Protein AF-A0D5G1-F1 (afdb_monomer_lite)

Sequence (135 aa):
MSNQTRTWVDDVELNISQLSDSIRTNVKQPICDLVNQIPFNEWKNTYYLPLTNQYEKWPERFTQFKYNNILGRGNENQRLIFLGLSTLAIVSISKRFSSGLFPILRNSVVTYFALGLIVAPEIYNPLLVKGNKTN

pLDDT: mean 74.26, std 9.85, range [36.25, 85.81]

Radius of gyration: 28.7 Å; chains: 1; bounding box: 70×36×63 Å

Organism: Paramecium tetraurelia (NCBI:txid5888)

Secondary structure (DSSP, 8-state):
--HHHHHHHHHHHHHHHHHHHHHIIIIIHHHHHHHHHS-HHHHIIIIIHHHHHHHHTHHHHHHHHHIIIIITTS-HHHHHHHHHHHHHHHHHHHHHH---HHHHHHHHHHHHHHHHHHH-HHHH-HHHHHTTS--

Structure (mmCIF, N/CA/C/O backbone):
data_AF-A0D5G1-F1
#
_entry.id   AF-A0D5G1-F1
#
loop_
_atom_site.group_PDB
_atom_site.id
_atom_site.type_symbol
_atom_site.label_atom_id
_atom_site.label_alt_id
_atom_site.label_comp_id
_atom_site.label_asym_id
_atom_site.label_entity_id
_atom_site.label_seq_id
_atom_site.pdbx_PDB_ins_code
_atom_site.Cartn_x
_atom_site.Cartn_y
_atom_site.Cartn_z
_atom_site.occupancy
_atom_site.B_iso_or_equiv
_atom_site.auth_seq_id
_atom_site.auth_comp_id
_atom_site.auth_asym_id
_atom_site.auth_atom_id
_atom_site.pdbx_PDB_model_num
ATOM 1 N N . MET A 1 1 ? -43.530 19.678 39.191 1.00 50.06 1 MET A N 1
ATOM 2 C CA . MET A 1 1 ? -42.756 20.385 38.143 1.00 50.06 1 MET A CA 1
ATOM 3 C C . MET A 1 1 ? -42.559 19.470 36.923 1.00 50.06 1 MET A C 1
ATOM 5 O O . MET A 1 1 ? -41.428 19.161 36.591 1.00 50.06 1 MET A O 1
ATOM 9 N N . SER A 1 2 ? -43.633 18.980 36.280 1.00 57.38 2 SER A N 1
ATOM 10 C CA . SER A 1 2 ? -43.531 17.895 35.270 1.00 57.38 2 SER A CA 1
ATOM 11 C C . SER A 1 2 ? -44.240 18.143 33.932 1.00 57.38 2 SER A C 1
ATOM 13 O O . SER A 1 2 ? -44.010 17.382 32.999 1.00 57.38 2 SER A O 1
ATOM 15 N N . ASN A 1 3 ? -45.089 19.171 33.807 1.00 58.75 3 ASN A N 1
ATOM 16 C CA . ASN A 1 3 ? -45.857 19.400 32.571 1.00 58.75 3 ASN A CA 1
ATOM 17 C C . ASN A 1 3 ? -45.152 20.339 31.582 1.00 58.75 3 ASN A C 1
ATOM 19 O O . ASN A 1 3 ? -45.202 20.082 30.389 1.00 58.75 3 ASN A O 1
ATOM 23 N N . GLN A 1 4 ? -44.437 21.366 32.059 1.00 57.38 4 GLN A N 1
ATOM 24 C CA . GLN A 1 4 ? -43.723 22.316 31.186 1.00 57.38 4 GLN A CA 1
ATOM 25 C C . GLN A 1 4 ? -42.499 21.704 30.491 1.00 57.38 4 GLN A C 1
ATOM 27 O O . GLN A 1 4 ? -42.161 22.075 29.372 1.00 57.38 4 GLN A O 1
ATOM 32 N N . THR A 1 5 ? -41.827 20.755 31.144 1.00 58.09 5 THR A N 1
ATOM 33 C CA . THR A 1 5 ? -40.654 20.081 30.573 1.00 58.09 5 THR A CA 1
ATOM 34 C C . THR A 1 5 ? -41.055 19.081 29.489 1.00 58.09 5 THR A C 1
ATOM 36 O O . THR A 1 5 ? -40.323 18.919 28.523 1.00 58.09 5 THR A O 1
ATOM 39 N N . ARG A 1 6 ? -42.234 18.453 29.614 1.00 59.91 6 ARG A N 1
ATOM 40 C CA . ARG A 1 6 ? -42.787 17.547 28.596 1.00 59.91 6 ARG A CA 1
ATOM 41 C C . ARG A 1 6 ? -43.166 18.290 27.316 1.00 59.91 6 ARG A C 1
ATOM 43 O O . ARG A 1 6 ? -42.703 17.910 26.254 1.00 59.91 6 ARG A O 1
ATOM 50 N N . THR A 1 7 ? -43.878 19.410 27.439 1.00 70.12 7 THR A N 1
ATOM 51 C CA . THR A 1 7 ? -44.271 20.233 26.282 1.00 70.12 7 THR A CA 1
ATOM 52 C C . THR A 1 7 ? -43.076 20.777 25.500 1.00 70.12 7 THR A C 1
ATOM 54 O O . THR A 1 7 ? -43.132 20.860 24.282 1.00 70.12 7 THR A O 1
ATOM 57 N N . TRP A 1 8 ? -41.971 21.107 26.177 1.00 74.44 8 TRP A N 1
ATOM 58 C CA . TRP A 1 8 ? -40.763 21.578 25.495 1.00 74.44 8 TRP A CA 1
ATOM 59 C C . TRP A 1 8 ? -40.047 20.465 24.716 1.00 74.44 8 TRP A C 1
ATOM 61 O O . TRP A 1 8 ? -39.549 20.714 23.624 1.00 74.44 8 TRP A O 1
ATOM 71 N N . VAL A 1 9 ? -40.002 19.241 25.255 1.00 77.44 9 VAL A N 1
ATOM 72 C CA . VAL A 1 9 ? -39.414 18.093 24.545 1.00 77.44 9 VAL A CA 1
ATOM 73 C C . VAL A 1 9 ? -40.243 17.751 23.307 1.00 77.44 9 VAL A C 1
ATOM 75 O O . VAL A 1 9 ? -39.667 17.592 22.234 1.00 77.44 9 VAL A O 1
ATOM 78 N N . ASP A 1 10 ? -41.572 17.741 23.431 1.00 78.06 10 ASP A N 1
ATOM 79 C CA . ASP A 1 10 ? -42.480 17.468 22.312 1.00 78.06 10 ASP A CA 1
ATOM 80 C C . ASP A 1 10 ? -42.334 18.527 21.193 1.00 78.06 10 ASP A C 1
ATOM 82 O O . ASP A 1 10 ? -42.253 18.182 20.013 1.00 78.06 10 ASP A O 1
ATOM 86 N N . ASP A 1 11 ? -42.199 19.813 21.547 1.00 78.44 11 ASP A N 1
ATOM 87 C CA . ASP A 1 11 ? -41.959 20.899 20.581 1.00 78.44 11 ASP A CA 1
ATOM 88 C C . ASP A 1 11 ? -40.584 20.793 19.898 1.00 78.44 11 ASP A C 1
ATOM 90 O O . ASP A 1 11 ? -40.437 21.109 18.713 1.00 78.44 11 ASP A O 1
ATOM 94 N N . VAL A 1 12 ? -39.548 20.351 20.616 1.00 80.25 12 VAL A N 1
ATOM 95 C CA . VAL A 1 12 ? -38.212 20.142 20.037 1.00 80.25 12 VAL A CA 1
ATOM 96 C C . VAL A 1 12 ? -38.214 18.947 19.081 1.00 80.25 12 VAL A C 1
ATOM 98 O O . VAL A 1 12 ? -37.652 19.049 17.990 1.00 80.25 12 VAL A O 1
ATOM 101 N N . GLU A 1 13 ? -38.877 17.844 19.429 1.00 79.06 13 GLU A N 1
ATOM 102 C CA . GLU A 1 13 ? -39.024 16.682 18.542 1.00 79.06 13 GLU A CA 1
ATOM 103 C C . GLU A 1 13 ? -39.816 17.027 17.272 1.00 79.06 13 GLU A C 1
ATOM 105 O O . GLU A 1 13 ? -39.442 16.623 16.162 1.00 79.06 13 GLU A O 1
ATOM 110 N N . LEU A 1 14 ? -40.862 17.847 17.400 1.00 81.19 14 LEU A N 1
ATOM 111 C CA . LEU A 1 14 ? -41.642 18.325 16.261 1.00 81.19 14 LEU A CA 1
ATOM 112 C C . LEU A 1 14 ? -40.811 19.238 15.341 1.00 81.19 14 LEU A C 1
ATOM 114 O O . LEU A 1 14 ? -40.828 19.079 14.122 1.00 81.19 14 LEU A O 1
ATOM 118 N N . ASN A 1 15 ? -40.010 20.143 15.905 1.00 82.25 15 ASN A N 1
ATOM 119 C CA . ASN A 1 15 ? -39.134 21.014 15.116 1.00 82.25 15 ASN A CA 1
ATOM 120 C C . ASN A 1 15 ? -38.002 20.238 14.422 1.00 82.25 15 ASN A C 1
ATOM 122 O O . ASN A 1 15 ? -37.671 20.522 13.270 1.00 82.25 15 ASN A O 1
ATOM 126 N N . ILE A 1 16 ? -37.414 19.237 15.086 1.00 79.94 16 ILE A N 1
ATOM 127 C CA . ILE A 1 16 ? -36.355 18.400 14.499 1.00 79.94 16 ILE A CA 1
ATOM 128 C C . ILE A 1 16 ? -36.911 17.524 13.374 1.00 79.94 16 ILE A C 1
ATOM 130 O O . ILE A 1 16 ? -36.267 17.393 12.331 1.00 79.94 16 ILE A O 1
ATOM 134 N N . SER A 1 17 ? -38.101 16.945 13.550 1.00 80.62 17 SER A N 1
ATOM 135 C CA . SER A 1 17 ? -38.747 16.150 12.499 1.00 80.62 17 SER A CA 1
ATOM 136 C C . SER A 1 17 ? -39.087 17.004 11.275 1.00 80.62 17 SER A C 1
ATOM 138 O O . SER A 1 17 ? -38.721 16.630 10.162 1.00 80.62 17 SER A O 1
ATOM 140 N N . GLN A 1 18 ? -39.637 18.205 11.469 1.00 85.62 18 GLN A N 1
ATOM 141 C CA . GLN A 1 18 ? -39.891 19.153 10.379 1.00 85.62 18 GLN A CA 1
ATOM 142 C C . GLN A 1 18 ? -38.608 19.607 9.670 1.00 85.62 18 GLN A C 1
ATOM 144 O O . GLN A 1 18 ? -38.582 19.715 8.442 1.00 85.62 18 GLN A O 1
ATOM 149 N N . LEU A 1 19 ? -37.521 19.844 10.413 1.00 82.81 19 LEU A N 1
ATOM 150 C CA . LEU A 1 19 ? -36.224 20.189 9.828 1.00 82.81 19 LEU A CA 1
ATOM 151 C C . LEU A 1 19 ? -35.657 19.023 9.003 1.00 82.81 19 LEU A C 1
ATOM 153 O O . LEU A 1 19 ? -35.168 19.231 7.894 1.00 82.81 19 LEU A O 1
ATOM 157 N N . SER A 1 20 ? -35.749 17.798 9.523 1.00 82.38 20 SER A N 1
ATOM 158 C CA . SER A 1 20 ? -35.329 16.573 8.834 1.00 82.38 20 SER A CA 1
ATOM 159 C C . SER A 1 20 ? -36.107 16.366 7.532 1.00 82.38 20 SER A C 1
ATOM 161 O O . SER A 1 20 ? -35.506 16.120 6.481 1.00 82.38 20 SER A O 1
ATOM 163 N N . ASP A 1 21 ? -37.428 16.541 7.575 1.00 82.94 21 ASP A N 1
ATOM 164 C CA . ASP A 1 21 ? -38.284 16.429 6.398 1.00 82.94 21 ASP A CA 1
ATOM 165 C C . ASP A 1 21 ? -37.975 17.527 5.379 1.00 82.94 21 ASP A C 1
ATOM 167 O O . ASP A 1 21 ? -37.817 17.226 4.197 1.00 82.94 21 ASP A O 1
ATOM 171 N N . SER A 1 22 ? -37.754 18.764 5.832 1.00 83.44 22 SER A N 1
ATOM 172 C CA . SER A 1 22 ? -37.340 19.880 4.976 1.00 83.44 22 SER A CA 1
ATOM 173 C C . SER A 1 22 ? -35.987 19.632 4.302 1.00 83.44 22 SER A C 1
ATOM 175 O O . SER A 1 22 ? -35.839 19.872 3.104 1.00 83.44 22 SER A O 1
ATOM 177 N N . ILE A 1 23 ? -34.994 19.094 5.017 1.00 76.75 23 ILE A N 1
ATOM 178 C CA . ILE A 1 23 ? -33.692 18.725 4.433 1.00 76.75 23 ILE A CA 1
ATOM 179 C C . ILE A 1 23 ? -33.870 17.606 3.403 1.00 76.75 23 ILE A C 1
ATOM 181 O O . ILE A 1 23 ? -33.265 17.630 2.324 1.00 76.75 23 ILE A O 1
ATOM 185 N N . ARG A 1 24 ? -34.717 16.619 3.703 1.00 76.25 24 ARG A N 1
ATOM 186 C CA . ARG A 1 24 ? -34.997 15.518 2.784 1.00 76.25 24 ARG A CA 1
ATOM 187 C C . ARG A 1 24 ? -35.639 16.020 1.491 1.00 76.25 24 ARG A C 1
ATOM 189 O O . ARG A 1 24 ? -35.172 15.635 0.420 1.00 76.25 24 ARG A O 1
ATOM 196 N N . THR A 1 25 ? -36.662 16.867 1.573 1.00 78.62 25 THR A N 1
ATOM 197 C CA . THR A 1 25 ? -37.401 17.353 0.399 1.00 78.62 25 THR A CA 1
ATOM 198 C C . THR A 1 25 ? -36.658 18.435 -0.371 1.00 78.62 25 THR A C 1
ATOM 200 O O . THR A 1 25 ? -36.683 18.413 -1.595 1.00 78.62 25 THR A O 1
ATOM 203 N N . ASN A 1 26 ? -35.981 19.360 0.313 1.00 80.88 26 ASN A N 1
ATOM 204 C CA . ASN A 1 26 ? -35.395 20.540 -0.330 1.00 80.88 26 ASN A CA 1
ATOM 205 C C . ASN A 1 26 ? -33.923 20.365 -0.717 1.00 80.88 26 ASN A C 1
ATOM 207 O O . ASN A 1 26 ? -33.422 21.130 -1.537 1.00 80.88 26 ASN A O 1
ATOM 211 N N . VAL A 1 27 ? -33.216 19.383 -0.145 1.00 76.12 27 VAL A N 1
ATOM 212 C CA . VAL A 1 27 ? -31.782 19.175 -0.412 1.00 76.12 27 VAL A CA 1
ATOM 213 C C . VAL A 1 27 ? -31.519 17.788 -0.976 1.00 76.12 27 VAL A C 1
ATOM 215 O O . VA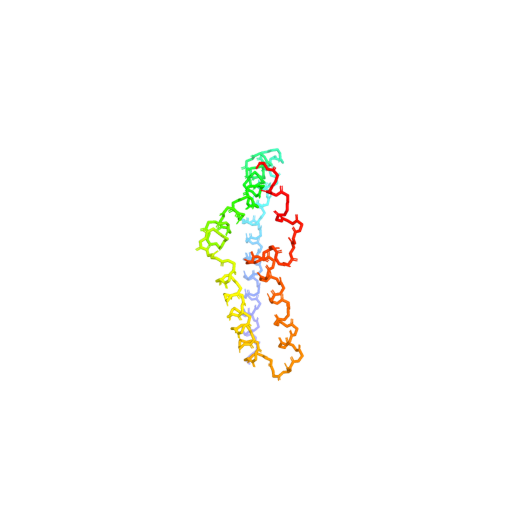L A 1 27 ? -30.952 17.658 -2.057 1.00 76.12 27 VAL A O 1
ATOM 218 N N . LYS A 1 28 ? -31.946 16.731 -0.280 1.00 73.44 28 LYS A N 1
ATOM 219 C CA . LYS A 1 28 ? -31.597 15.361 -0.679 1.00 73.44 28 LYS A CA 1
ATOM 220 C C . LYS A 1 28 ? -32.296 14.936 -1.971 1.00 73.44 28 LYS A C 1
ATOM 222 O O . LYS A 1 28 ? -31.631 14.434 -2.873 1.00 73.44 28 LYS A O 1
ATOM 227 N N . GLN A 1 29 ? -33.610 15.134 -2.058 1.00 75.31 29 GLN A N 1
ATOM 228 C CA . GLN A 1 29 ? -34.396 14.700 -3.213 1.00 75.31 29 GLN A CA 1
ATOM 229 C C . GLN A 1 29 ? -33.966 15.395 -4.520 1.00 75.31 29 GLN A C 1
ATOM 231 O O . GLN A 1 29 ? -33.675 14.678 -5.474 1.00 75.31 29 GLN A O 1
ATOM 236 N N . PRO A 1 30 ? -33.770 16.730 -4.561 1.00 76.00 30 PRO A N 1
ATOM 237 C CA . PRO A 1 30 ? -33.326 17.415 -5.774 1.00 76.00 30 PRO A CA 1
ATOM 238 C C . PRO A 1 30 ? -31.933 16.978 -6.231 1.00 76.00 30 PRO A C 1
ATOM 240 O O . PRO A 1 30 ? -31.692 16.854 -7.426 1.00 76.00 30 PRO A O 1
ATOM 243 N N . ILE A 1 31 ? -31.016 16.699 -5.295 1.00 70.75 31 ILE A N 1
ATOM 244 C CA . ILE A 1 31 ? -29.685 16.168 -5.625 1.00 70.75 31 ILE A CA 1
ATOM 245 C C . ILE A 1 31 ? -29.804 14.763 -6.225 1.00 70.75 31 ILE A C 1
ATOM 247 O O . ILE A 1 31 ? -29.158 14.472 -7.228 1.00 70.75 31 ILE A O 1
ATOM 251 N N . CYS A 1 32 ? -30.628 13.890 -5.641 1.00 72.06 32 CYS A N 1
ATOM 252 C CA . CYS A 1 32 ? -30.862 12.555 -6.188 1.00 72.06 32 CYS A CA 1
ATOM 253 C C . CYS A 1 32 ? -31.507 12.612 -7.578 1.00 72.06 32 CYS A C 1
ATOM 255 O O . CYS A 1 32 ? -31.085 11.877 -8.467 1.00 72.06 32 CYS A O 1
ATOM 257 N N . ASP A 1 33 ? -32.475 13.502 -7.784 1.00 76.38 33 ASP A N 1
ATOM 258 C CA . ASP A 1 33 ? -33.141 13.678 -9.073 1.00 76.38 33 ASP A CA 1
ATOM 259 C C . ASP A 1 33 ? -32.168 14.226 -10.128 1.00 76.38 33 ASP A C 1
ATOM 261 O O . ASP A 1 33 ? -32.131 13.711 -11.243 1.00 76.38 33 ASP A O 1
ATOM 265 N N . LEU A 1 34 ? -31.304 15.183 -9.765 1.00 70.06 34 LEU A N 1
ATOM 266 C CA . LEU A 1 34 ? -30.226 15.686 -10.626 1.00 70.06 34 LEU A CA 1
ATOM 267 C C . LEU A 1 34 ? -29.230 14.586 -11.011 1.00 70.06 34 LEU A C 1
ATOM 269 O O . LEU A 1 34 ? -28.858 14.476 -12.174 1.00 70.06 34 LEU A O 1
ATOM 273 N N . VAL A 1 35 ? -28.812 13.749 -10.059 1.00 66.50 35 VAL A N 1
ATOM 274 C CA . VAL A 1 35 ? -27.886 12.635 -10.323 1.00 66.50 35 VAL A CA 1
ATOM 275 C C . VAL A 1 35 ? -28.529 11.581 -11.228 1.00 66.50 35 VAL A C 1
ATOM 277 O O . VAL A 1 35 ? -27.869 11.070 -12.130 1.00 66.50 35 VAL A O 1
ATOM 280 N N . ASN A 1 36 ? -29.818 11.292 -11.035 1.00 66.75 36 ASN A N 1
ATOM 281 C CA . ASN A 1 36 ? -30.568 10.339 -11.857 1.00 66.75 36 ASN A CA 1
ATOM 282 C C . ASN A 1 36 ? -30.885 10.870 -13.266 1.00 66.75 36 ASN A C 1
ATOM 284 O O . ASN A 1 36 ? -31.189 10.078 -14.158 1.00 66.75 36 ASN A O 1
ATOM 288 N N . GLN A 1 37 ? -30.815 12.187 -13.477 1.00 71.19 37 GLN A N 1
ATOM 289 C CA . GLN A 1 37 ? -30.979 12.819 -14.787 1.00 71.19 37 GLN A CA 1
ATOM 290 C C . GLN A 1 37 ? -29.701 12.805 -15.632 1.00 71.19 37 GLN A C 1
ATOM 292 O O . GLN A 1 37 ? -29.792 13.021 -16.839 1.00 71.19 37 GLN A O 1
ATOM 297 N N . ILE A 1 38 ? -28.526 12.532 -15.048 1.00 68.12 38 ILE A N 1
ATOM 298 C CA . ILE A 1 38 ? -27.281 12.422 -15.817 1.00 68.12 38 ILE A CA 1
ATOM 299 C C . ILE A 1 38 ? -27.347 11.128 -16.642 1.00 68.12 38 ILE A C 1
ATOM 301 O O . ILE A 1 38 ? -27.348 10.033 -16.067 1.00 68.12 38 ILE A O 1
ATOM 305 N N . PRO A 1 39 ? -27.372 11.200 -17.985 1.00 75.19 39 PRO A N 1
ATOM 306 C CA . PRO A 1 39 ? -27.372 10.005 -18.807 1.00 75.19 39 PRO A CA 1
ATOM 307 C C . PRO A 1 39 ? -26.099 9.204 -18.526 1.00 75.19 39 PRO A C 1
ATOM 309 O O . PRO A 1 39 ? -24.997 9.754 -18.514 1.00 75.19 39 PRO A O 1
ATOM 312 N N . PHE A 1 40 ? -26.227 7.885 -18.356 1.00 70.06 40 PHE A N 1
ATOM 313 C CA . PHE A 1 40 ? -25.095 7.002 -18.041 1.00 70.06 40 PHE A CA 1
ATOM 314 C C . PHE A 1 40 ? -23.899 7.195 -18.991 1.00 70.06 40 PHE A C 1
ATOM 316 O O . PHE A 1 40 ? -22.749 7.121 -18.566 1.00 70.06 40 PHE A O 1
ATOM 323 N N . ASN A 1 41 ? -24.161 7.507 -20.263 1.00 73.12 41 ASN A N 1
ATOM 324 C CA . ASN A 1 41 ? -23.128 7.785 -21.261 1.00 73.12 41 ASN A CA 1
ATOM 325 C C . ASN A 1 41 ? -22.330 9.064 -20.965 1.00 73.12 41 ASN A C 1
ATOM 327 O O . ASN A 1 41 ? -21.118 9.082 -21.161 1.00 73.12 41 ASN A O 1
ATOM 331 N N . GLU A 1 42 ? -22.982 10.115 -20.471 1.00 76.25 42 GLU A N 1
ATOM 332 C CA . GLU A 1 42 ? -22.331 11.377 -20.120 1.00 76.25 42 GLU A CA 1
ATOM 333 C C . GLU A 1 42 ? -21.528 11.229 -18.826 1.00 76.25 42 GLU A C 1
ATOM 335 O O . GLU A 1 42 ? -20.364 11.620 -18.771 1.00 76.25 42 GLU A O 1
ATOM 340 N N . TRP A 1 43 ? -22.075 10.529 -17.826 1.00 76.31 43 TRP A N 1
ATOM 341 C CA . TRP A 1 43 ? -21.316 10.168 -16.627 1.00 76.31 43 TRP A CA 1
ATOM 342 C C . TRP A 1 43 ? -20.075 9.322 -16.963 1.00 76.31 43 TRP A C 1
ATOM 344 O O . TRP A 1 43 ? -18.962 9.594 -16.499 1.00 76.31 43 TRP A O 1
ATOM 354 N N . LYS A 1 44 ? -20.253 8.307 -17.818 1.00 71.69 44 LYS A N 1
ATOM 355 C CA . LYS A 1 44 ? -19.190 7.384 -18.219 1.00 71.69 44 LYS A CA 1
ATOM 356 C C . LYS A 1 44 ? -18.073 8.092 -18.985 1.00 71.69 44 LYS A C 1
ATOM 358 O O . LYS A 1 44 ? -16.902 7.834 -18.719 1.00 71.69 44 LYS A O 1
ATOM 363 N N . ASN A 1 45 ? -18.415 8.975 -19.918 1.00 78.75 45 ASN A N 1
ATOM 364 C CA . ASN A 1 45 ? -17.427 9.646 -20.763 1.00 78.75 45 ASN A CA 1
ATOM 365 C C . ASN A 1 45 ? -16.737 10.814 -20.046 1.00 78.75 45 ASN A C 1
ATOM 367 O O . ASN A 1 45 ? -15.535 11.001 -20.225 1.00 78.75 45 ASN A O 1
ATOM 371 N N 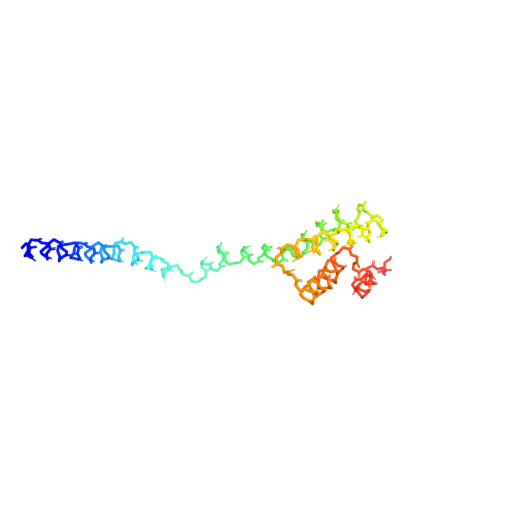. THR A 1 46 ? -17.463 11.564 -19.213 1.00 78.00 46 THR A N 1
ATOM 372 C CA . THR A 1 46 ? -16.932 12.765 -18.549 1.00 78.00 46 THR A CA 1
ATOM 373 C C . THR A 1 46 ? -16.168 12.440 -17.269 1.00 78.00 46 THR A C 1
ATOM 375 O O . THR A 1 46 ? -15.189 13.115 -16.958 1.00 78.00 46 THR A O 1
ATOM 378 N N . TYR A 1 47 ? -16.571 11.399 -16.533 1.00 75.44 47 TYR A N 1
ATOM 379 C CA . TYR A 1 47 ? -15.984 11.090 -15.226 1.00 75.44 47 TYR A CA 1
ATOM 380 C C . TYR A 1 47 ? -15.285 9.733 -15.206 1.00 75.44 47 TYR A C 1
ATOM 382 O O . TYR A 1 47 ? -14.109 9.664 -14.855 1.00 75.44 47 TYR A O 1
ATOM 390 N N . TYR A 1 48 ? -15.962 8.656 -15.614 1.00 75.62 48 TYR A N 1
ATOM 391 C CA . TYR A 1 48 ? -15.419 7.300 -15.467 1.00 75.62 48 TYR A CA 1
ATOM 392 C C . TYR A 1 48 ? -14.196 7.035 -16.359 1.00 75.62 48 TYR A C 1
ATOM 394 O O . TYR A 1 48 ? -13.141 6.684 -15.840 1.00 75.62 48 TYR A O 1
ATOM 402 N N . LEU A 1 49 ? -14.301 7.252 -17.676 1.00 80.19 49 LEU A N 1
ATOM 403 C CA . LEU A 1 49 ? -13.209 7.021 -18.633 1.00 80.19 49 LEU A CA 1
ATOM 404 C C . LEU A 1 49 ? -11.912 7.794 -18.317 1.00 80.19 49 LEU A C 1
ATOM 406 O O . LEU A 1 49 ? -10.831 7.208 -18.387 1.00 80.19 49 LEU A O 1
ATOM 410 N N . PRO A 1 50 ? -11.951 9.100 -17.990 1.00 81.38 50 PRO A N 1
ATOM 411 C CA . PRO A 1 50 ? -10.730 9.817 -17.643 1.00 81.38 50 PRO A CA 1
ATOM 412 C C . PRO A 1 50 ? -10.125 9.324 -16.324 1.00 81.38 50 PRO A C 1
ATOM 414 O O . PRO A 1 50 ? -8.900 9.231 -16.227 1.00 81.38 50 PRO A O 1
ATOM 417 N N . LEU A 1 51 ? -10.948 8.952 -15.336 1.00 78.19 51 LEU A N 1
ATOM 418 C CA . LEU A 1 51 ? -10.478 8.338 -14.090 1.00 78.19 51 LEU A CA 1
ATOM 419 C C . LEU A 1 51 ? -9.808 6.985 -14.344 1.00 78.19 51 LEU A C 1
ATOM 421 O O . LEU A 1 51 ? -8.705 6.759 -13.845 1.00 78.19 51 LEU A O 1
ATOM 425 N N . THR A 1 52 ? -10.414 6.116 -15.156 1.00 78.06 52 THR A N 1
ATOM 426 C CA . THR A 1 52 ? -9.814 4.824 -15.514 1.00 78.06 52 THR A CA 1
ATOM 427 C C . THR A 1 52 ? -8.527 5.012 -16.304 1.00 78.06 52 THR A C 1
ATOM 429 O O . THR A 1 52 ? -7.521 4.414 -15.948 1.00 78.06 52 THR A O 1
ATOM 432 N N . ASN A 1 53 ? -8.490 5.930 -17.273 1.00 80.19 53 ASN A N 1
ATOM 433 C CA . ASN A 1 53 ? -7.277 6.232 -18.042 1.00 80.19 53 ASN A CA 1
ATO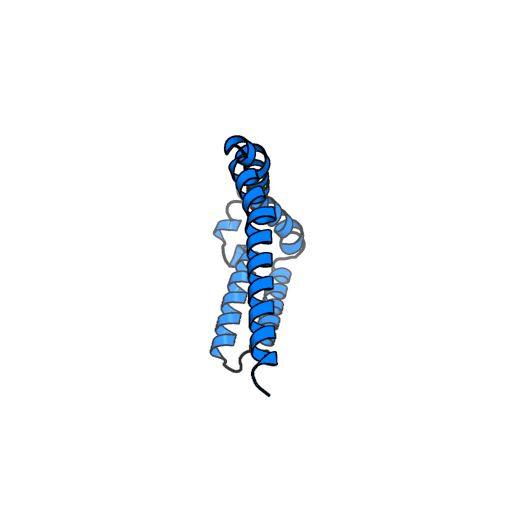M 434 C C . ASN A 1 53 ? -6.130 6.764 -17.169 1.00 80.19 53 ASN A C 1
ATOM 436 O O . ASN A 1 53 ? -4.955 6.552 -17.477 1.00 80.19 53 ASN A O 1
ATOM 440 N N . GLN A 1 54 ? -6.435 7.494 -16.091 1.00 75.56 54 GLN A N 1
ATOM 441 C CA . GLN A 1 54 ? -5.410 7.885 -15.125 1.00 75.56 54 GLN A CA 1
ATOM 442 C C . GLN A 1 54 ? -4.983 6.708 -14.253 1.00 75.56 54 GLN A C 1
ATOM 444 O O . GLN A 1 54 ? -3.784 6.527 -14.045 1.00 75.56 54 GLN A O 1
ATOM 449 N N . TYR A 1 55 ? -5.934 5.909 -13.770 1.00 74.38 55 TYR A N 1
ATOM 450 C CA . TYR A 1 55 ? -5.670 4.740 -12.934 1.00 74.38 55 TYR A CA 1
ATOM 451 C C . TYR A 1 55 ? -4.856 3.665 -13.667 1.00 74.38 55 TYR A C 1
ATOM 453 O O . TYR A 1 55 ? -3.949 3.080 -13.089 1.00 74.38 55 TYR A O 1
ATOM 461 N N . GLU A 1 56 ? -5.079 3.467 -14.963 1.00 77.06 56 GLU A N 1
ATOM 462 C CA . GLU A 1 56 ? -4.282 2.554 -15.792 1.00 77.06 56 GLU A CA 1
ATOM 463 C C . GLU A 1 56 ? -2.805 2.965 -15.866 1.00 77.06 56 GLU A C 1
ATOM 465 O O . GLU A 1 56 ? -1.926 2.112 -15.950 1.00 77.06 56 GLU A O 1
ATOM 470 N N . LYS A 1 57 ? -2.504 4.265 -15.749 1.00 77.25 57 LYS A N 1
ATOM 471 C CA . LYS A 1 57 ? -1.128 4.796 -15.753 1.00 77.25 57 LYS A CA 1
ATOM 472 C C . LYS A 1 57 ? -0.474 4.806 -14.372 1.00 77.25 57 LYS A C 1
ATOM 474 O O . LYS A 1 57 ? 0.721 5.087 -14.258 1.00 77.25 57 LYS A O 1
ATOM 479 N N . TRP A 1 58 ? -1.224 4.541 -13.303 1.00 76.56 58 TRP A N 1
ATOM 480 C CA . TRP A 1 58 ? -0.686 4.537 -11.939 1.00 76.56 58 TRP A CA 1
ATOM 481 C C . TRP A 1 58 ? 0.397 3.474 -11.711 1.00 76.56 58 TRP A C 1
ATOM 483 O O . TRP A 1 58 ? 1.434 3.830 -11.147 1.00 76.56 58 TRP A O 1
ATOM 493 N N . PRO A 1 59 ? 0.229 2.212 -12.151 1.00 75.12 59 PRO A N 1
ATOM 494 C CA . PRO A 1 59 ? 1.259 1.186 -12.000 1.00 75.12 59 PRO A CA 1
ATOM 495 C C . PRO A 1 59 ? 2.594 1.573 -12.648 1.00 75.12 59 PRO A C 1
ATOM 497 O O . PRO A 1 59 ? 3.656 1.400 -12.044 1.00 75.12 59 PRO A O 1
ATOM 500 N N . GLU A 1 60 ? 2.553 2.158 -13.847 1.00 74.69 60 GLU A N 1
ATOM 501 C CA . GLU A 1 60 ? 3.752 2.624 -14.551 1.00 74.69 60 GLU A CA 1
ATOM 502 C C . GLU A 1 60 ? 4.418 3.787 -13.815 1.00 74.69 60 GLU A C 1
ATOM 504 O O . GLU A 1 60 ? 5.622 3.750 -13.557 1.00 74.69 60 GLU A O 1
ATOM 509 N N . ARG A 1 61 ? 3.638 4.791 -13.393 1.00 76.69 61 ARG A N 1
ATOM 510 C CA . ARG A 1 61 ? 4.148 5.927 -12.607 1.00 76.69 61 ARG A CA 1
ATOM 511 C C . ARG A 1 61 ? 4.760 5.480 -11.284 1.00 76.69 61 ARG A C 1
ATOM 513 O O . ARG A 1 61 ? 5.808 5.989 -10.893 1.00 76.69 61 ARG A O 1
ATOM 520 N N . PHE A 1 62 ? 4.141 4.513 -10.609 1.00 74.38 62 PHE A N 1
ATOM 521 C CA . PHE A 1 62 ? 4.661 3.949 -9.367 1.00 74.38 62 PHE A CA 1
ATOM 522 C C . PHE A 1 62 ? 5.968 3.185 -9.604 1.00 74.38 62 PHE A C 1
ATOM 524 O O . PHE A 1 62 ? 6.925 3.342 -8.847 1.00 74.38 62 PHE A O 1
ATOM 531 N N . THR A 1 63 ? 6.049 2.422 -10.695 1.00 73.25 63 THR A N 1
ATOM 532 C CA . THR A 1 63 ? 7.277 1.732 -11.113 1.00 73.25 63 THR A CA 1
ATOM 533 C C . THR A 1 63 ? 8.404 2.719 -11.418 1.00 73.25 63 THR A C 1
ATOM 535 O O . THR A 1 63 ? 9.514 2.554 -10.913 1.00 73.25 63 THR A O 1
ATOM 538 N N . GLN A 1 64 ? 8.124 3.782 -12.174 1.00 75.06 64 GLN A N 1
ATOM 539 C CA . GLN A 1 64 ? 9.098 4.835 -12.478 1.00 75.06 64 GLN A CA 1
ATOM 540 C C . GLN A 1 64 ? 9.547 5.576 -11.216 1.00 75.06 64 GLN A C 1
ATOM 542 O O . GLN A 1 64 ? 10.740 5.789 -11.013 1.00 75.06 64 GLN A O 1
ATOM 547 N N . PHE A 1 65 ? 8.614 5.919 -10.325 1.00 76.19 65 PHE A N 1
ATOM 548 C CA . PHE A 1 65 ? 8.925 6.527 -9.034 1.00 76.19 65 PHE A CA 1
ATOM 549 C C . PHE A 1 65 ? 9.845 5.630 -8.197 1.00 76.19 65 PHE A C 1
ATOM 551 O O . PHE A 1 65 ? 10.860 6.094 -7.672 1.00 76.19 65 PHE A O 1
ATOM 558 N N . LYS A 1 66 ? 9.520 4.337 -8.112 1.00 73.00 66 LYS A N 1
ATOM 559 C CA . LYS A 1 66 ? 10.304 3.319 -7.409 1.00 73.00 66 LYS A CA 1
ATOM 560 C C . LYS A 1 66 ? 11.704 3.180 -8.008 1.00 73.00 66 LYS A C 1
ATOM 562 O O . LYS A 1 66 ? 12.682 3.130 -7.265 1.00 73.00 66 LYS A O 1
ATOM 567 N N . TYR A 1 67 ? 11.822 3.171 -9.332 1.00 72.06 67 TYR A N 1
ATOM 568 C CA . TYR A 1 67 ? 13.118 3.134 -10.000 1.00 72.06 67 TYR A CA 1
ATOM 569 C C . TYR A 1 67 ? 13.940 4.390 -9.695 1.00 72.06 67 TYR A C 1
ATOM 571 O O . TYR A 1 67 ? 15.054 4.289 -9.195 1.00 72.06 67 TYR A O 1
ATOM 579 N N . ASN A 1 68 ? 13.364 5.576 -9.880 1.00 74.62 68 ASN A N 1
ATOM 580 C CA . ASN A 1 68 ? 14.078 6.843 -9.730 1.00 74.62 68 ASN A CA 1
ATOM 581 C C . ASN A 1 68 ? 14.511 7.152 -8.291 1.00 74.62 68 ASN A C 1
ATOM 583 O O . ASN A 1 68 ? 15.470 7.899 -8.099 1.00 74.62 68 ASN A O 1
ATOM 587 N N . ASN A 1 69 ? 13.817 6.613 -7.284 1.00 70.19 69 ASN A N 1
ATOM 588 C CA . ASN A 1 69 ? 14.075 6.937 -5.879 1.00 70.19 69 ASN A CA 1
ATOM 589 C C . ASN A 1 69 ? 14.699 5.794 -5.075 1.00 70.19 69 ASN A C 1
ATOM 591 O O . ASN A 1 69 ? 15.436 6.070 -4.133 1.00 70.19 69 ASN A O 1
ATOM 595 N N . ILE A 1 70 ? 14.418 4.536 -5.424 1.00 71.50 70 ILE A N 1
ATOM 596 C CA . ILE A 1 70 ? 14.838 3.370 -4.634 1.00 71.50 70 ILE A CA 1
ATOM 597 C C . ILE A 1 70 ? 15.859 2.541 -5.412 1.00 71.50 70 ILE A C 1
ATOM 599 O O . ILE A 1 70 ? 16.970 2.326 -4.933 1.00 71.50 70 ILE A O 1
ATOM 603 N N . LEU A 1 71 ? 15.508 2.082 -6.617 1.00 70.00 71 LEU A N 1
ATOM 604 C CA . LEU A 1 71 ? 16.333 1.100 -7.331 1.00 70.00 71 LEU A CA 1
ATOM 605 C C . LEU A 1 71 ? 17.525 1.727 -8.067 1.00 70.00 71 LEU A C 1
ATOM 607 O O . LEU A 1 71 ? 18.584 1.113 -8.110 1.00 70.00 71 LEU A O 1
ATOM 611 N N . GLY A 1 72 ? 17.364 2.932 -8.615 1.00 66.06 72 GLY A N 1
ATOM 612 C CA . GLY A 1 72 ? 18.351 3.613 -9.458 1.00 66.06 72 GLY A CA 1
ATOM 613 C C . GLY A 1 72 ? 19.311 4.545 -8.715 1.00 66.06 72 GLY A C 1
ATOM 614 O O . GLY A 1 72 ? 20.264 5.025 -9.318 1.00 66.06 72 GLY A O 1
ATOM 615 N N . ARG A 1 73 ? 19.082 4.818 -7.422 1.00 66.12 73 ARG A N 1
ATOM 616 C CA . ARG A 1 73 ? 19.942 5.701 -6.604 1.00 66.12 73 ARG A CA 1
ATOM 617 C C . ARG A 1 73 ? 20.858 4.965 -5.628 1.00 66.12 73 ARG A C 1
ATOM 619 O O . ARG A 1 73 ? 21.839 5.552 -5.187 1.00 66.12 73 ARG A O 1
ATOM 626 N N . GLY A 1 74 ? 20.538 3.721 -5.273 1.00 63.50 74 GLY A N 1
ATOM 627 C CA . GLY A 1 74 ? 21.269 2.957 -4.263 1.00 63.50 74 GLY A CA 1
ATOM 628 C C . GLY A 1 74 ? 21.826 1.647 -4.806 1.00 63.50 74 GLY A C 1
ATOM 629 O O . GLY A 1 74 ? 21.139 0.931 -5.536 1.00 63.50 74 GLY A O 1
ATOM 630 N N . ASN A 1 75 ? 23.054 1.311 -4.404 1.00 75.06 75 ASN A N 1
ATOM 631 C CA . ASN A 1 75 ? 23.617 -0.023 -4.628 1.00 75.06 75 ASN A CA 1
ATOM 632 C C . ASN A 1 75 ? 22.774 -1.072 -3.868 1.00 75.06 75 ASN A C 1
ATOM 634 O O . ASN A 1 75 ? 22.188 -0.762 -2.830 1.00 75.06 75 ASN A O 1
ATOM 638 N N . GLU A 1 76 ? 22.728 -2.314 -4.346 1.00 72.88 76 GLU A N 1
ATOM 639 C CA . GLU A 1 76 ? 21.964 -3.421 -3.748 1.00 72.88 76 GLU A CA 1
ATOM 640 C C . GLU A 1 76 ? 22.229 -3.558 -2.238 1.00 72.88 76 GLU A C 1
ATOM 642 O O . GLU A 1 76 ? 21.298 -3.643 -1.436 1.00 72.88 76 GLU A O 1
ATOM 647 N N . ASN A 1 77 ? 23.492 -3.411 -1.827 1.00 76.94 77 ASN A N 1
ATOM 648 C CA . ASN A 1 77 ? 23.894 -3.418 -0.418 1.00 76.94 77 ASN A CA 1
ATOM 649 C C . ASN A 1 77 ? 23.252 -2.286 0.404 1.00 76.94 77 ASN A C 1
ATOM 651 O O . ASN A 1 77 ? 22.851 -2.502 1.544 1.00 76.94 77 ASN A O 1
ATOM 655 N N . GLN A 1 78 ? 23.113 -1.080 -0.156 1.00 79.00 78 GLN A N 1
ATOM 656 C CA . GLN A 1 78 ? 22.468 0.045 0.535 1.00 79.00 78 GLN A CA 1
ATOM 657 C C . GLN A 1 78 ? 20.963 -0.187 0.692 1.00 79.00 78 GLN A C 1
ATOM 659 O O . GLN A 1 78 ? 20.394 0.134 1.735 1.00 79.00 78 GLN A O 1
ATOM 664 N N . ARG A 1 79 ? 20.324 -0.797 -0.313 1.00 79.06 79 ARG A N 1
ATOM 665 C CA . ARG A 1 79 ? 18.905 -1.173 -0.263 1.00 79.06 79 ARG A CA 1
ATOM 666 C C . ARG A 1 79 ? 18.645 -2.250 0.793 1.00 79.06 79 ARG A C 1
ATOM 668 O O . ARG A 1 79 ? 17.672 -2.152 1.538 1.00 79.06 79 ARG A O 1
ATOM 675 N N . LEU A 1 80 ? 19.545 -3.225 0.920 1.00 79.31 80 LEU A N 1
ATOM 676 C CA . LEU A 1 80 ? 19.509 -4.237 1.978 1.00 79.31 80 LEU A CA 1
ATOM 677 C C . LEU A 1 80 ? 19.712 -3.644 3.379 1.00 79.31 80 LEU A C 1
ATOM 679 O O . LEU A 1 80 ? 18.981 -3.998 4.305 1.00 79.31 80 LEU A O 1
ATOM 683 N N . ILE A 1 81 ? 20.653 -2.707 3.537 1.00 82.62 81 ILE A N 1
ATOM 684 C CA . ILE A 1 81 ? 20.851 -1.986 4.804 1.00 82.62 81 ILE A CA 1
ATOM 685 C C . ILE A 1 81 ? 19.581 -1.209 5.174 1.00 82.62 81 ILE A C 1
ATOM 687 O O . ILE A 1 81 ? 19.107 -1.305 6.307 1.00 82.62 81 ILE A O 1
ATOM 691 N N . PHE A 1 82 ? 18.982 -0.494 4.217 1.00 83.06 82 PHE A N 1
ATOM 692 C CA . PHE A 1 82 ? 17.721 0.217 4.425 1.00 83.06 82 PHE A CA 1
ATOM 693 C C . PHE A 1 82 ? 16.586 -0.729 4.841 1.00 83.06 82 PHE A C 1
ATOM 695 O O . PHE A 1 82 ? 15.844 -0.427 5.778 1.00 83.06 82 PHE A O 1
ATOM 702 N N . LEU A 1 83 ? 16.472 -1.897 4.202 1.00 84.69 83 LEU A N 1
ATOM 703 C CA . LEU A 1 83 ? 15.487 -2.919 4.557 1.00 84.69 83 LEU A CA 1
ATOM 704 C C . LEU A 1 83 ? 15.663 -3.402 6.007 1.00 84.69 83 LEU A C 1
ATOM 706 O O . LEU A 1 83 ? 14.687 -3.482 6.759 1.00 84.69 83 LEU A O 1
ATOM 710 N N . GLY A 1 84 ? 16.905 -3.671 6.419 1.00 82.75 84 GLY A N 1
ATOM 711 C CA . GLY A 1 84 ? 17.237 -4.065 7.789 1.00 82.75 84 GLY A CA 1
ATOM 712 C C . GLY A 1 84 ? 16.855 -2.994 8.814 1.00 82.75 84 GLY A C 1
ATOM 713 O O . GLY A 1 84 ? 16.156 -3.289 9.785 1.00 82.75 84 GLY A O 1
ATOM 714 N N . LEU A 1 85 ? 17.229 -1.736 8.563 1.00 85.81 85 LEU A N 1
ATOM 715 C CA . LEU A 1 85 ? 16.898 -0.604 9.438 1.00 85.81 85 LEU A CA 1
ATOM 716 C C . LEU A 1 85 ? 15.385 -0.372 9.544 1.00 85.81 85 LEU A C 1
ATOM 718 O O . LEU A 1 85 ? 14.868 -0.170 10.641 1.00 85.81 85 LEU A O 1
ATOM 722 N N . SER A 1 86 ? 14.662 -0.462 8.426 1.00 83.25 86 SER A N 1
ATOM 723 C CA . SER A 1 86 ? 13.200 -0.310 8.386 1.00 83.25 86 SER A CA 1
ATOM 724 C C . SER A 1 86 ? 12.500 -1.390 9.209 1.00 83.25 86 SER A C 1
ATOM 726 O O . SER A 1 86 ? 11.564 -1.120 9.962 1.00 83.25 86 SER A O 1
ATOM 728 N N . THR A 1 87 ? 12.994 -2.623 9.109 1.00 83.38 87 THR A N 1
ATOM 729 C CA . THR A 1 87 ? 12.449 -3.763 9.849 1.00 83.38 87 THR A CA 1
ATOM 730 C C . THR A 1 87 ? 12.705 -3.607 11.346 1.00 83.38 87 THR A C 1
ATOM 732 O O . THR A 1 87 ? 11.785 -3.780 12.140 1.00 83.38 87 THR A O 1
ATOM 735 N N . LEU A 1 88 ? 13.910 -3.184 11.743 1.00 83.75 88 LEU A N 1
ATOM 736 C CA . LEU A 1 88 ? 14.242 -2.884 13.141 1.00 83.75 88 LEU A CA 1
ATOM 737 C C . LEU A 1 88 ? 13.409 -1.725 13.712 1.00 83.75 88 LEU A C 1
ATOM 739 O O . LEU A 1 88 ? 12.972 -1.785 14.866 1.00 83.75 88 LEU A O 1
ATOM 743 N N . ALA A 1 89 ? 13.135 -0.691 12.913 1.00 84.94 89 ALA A N 1
ATOM 744 C CA . ALA A 1 89 ? 12.247 0.398 13.312 1.00 84.94 89 ALA A CA 1
ATOM 745 C C . ALA A 1 89 ? 10.824 -0.121 13.584 1.00 84.94 89 ALA A C 1
ATOM 747 O O . ALA A 1 89 ? 10.227 0.205 14.610 1.00 84.94 89 ALA A O 1
ATOM 748 N N . ILE A 1 90 ? 10.305 -1.002 12.725 1.00 83.38 90 ILE A N 1
ATOM 749 C CA . ILE A 1 90 ? 8.965 -1.583 12.876 1.00 83.38 90 ILE A CA 1
ATOM 750 C C . ILE A 1 90 ? 8.888 -2.568 14.045 1.00 83.38 90 ILE A C 1
ATOM 752 O O . ILE A 1 90 ? 7.885 -2.569 14.760 1.00 83.38 90 ILE A O 1
ATOM 756 N N . VAL A 1 91 ? 9.943 -3.345 14.307 1.00 82.88 91 VAL A N 1
ATOM 757 C CA . VAL A 1 91 ? 10.082 -4.151 15.535 1.00 82.88 91 VAL A CA 1
ATOM 758 C C . VAL A 1 91 ? 9.960 -3.250 16.765 1.00 82.88 91 VAL A C 1
ATOM 760 O O . VAL A 1 91 ? 9.198 -3.550 17.684 1.00 82.88 91 VAL A O 1
ATOM 763 N N . SER A 1 92 ? 10.676 -2.122 16.767 1.00 81.62 92 SER A N 1
ATOM 764 C CA . SER A 1 92 ? 10.712 -1.181 17.892 1.00 81.62 92 SER A CA 1
ATOM 765 C C . SER A 1 92 ? 9.352 -0.520 18.134 1.00 81.62 92 SER A C 1
ATOM 767 O O . SER A 1 92 ? 8.908 -0.415 19.277 1.00 81.62 92 SER A O 1
ATOM 769 N N . ILE A 1 93 ? 8.648 -0.146 17.062 1.00 83.38 93 ILE A N 1
ATOM 770 C CA . ILE A 1 93 ? 7.278 0.378 17.129 1.00 83.38 93 ILE A CA 1
ATOM 771 C C . ILE A 1 93 ? 6.313 -0.715 17.602 1.00 83.38 93 ILE A C 1
ATOM 773 O O . ILE A 1 93 ? 5.527 -0.488 18.515 1.00 83.38 93 ILE A O 1
ATOM 777 N N . SER A 1 94 ? 6.399 -1.924 17.044 1.00 80.31 94 SER A N 1
ATOM 778 C CA . SER A 1 94 ? 5.521 -3.046 17.401 1.00 80.31 94 SER A CA 1
ATOM 779 C C . SER A 1 94 ? 5.669 -3.442 18.869 1.00 80.31 94 SER A C 1
ATOM 781 O O . SER A 1 94 ? 4.669 -3.711 19.527 1.00 80.31 94 SER A O 1
ATOM 783 N N . LYS A 1 95 ? 6.893 -3.397 19.411 1.00 78.88 95 LYS A N 1
ATOM 784 C CA . LYS A 1 95 ? 7.169 -3.631 20.835 1.00 78.88 95 LYS A CA 1
ATOM 785 C C . LYS A 1 95 ? 6.476 -2.613 21.748 1.00 78.88 95 LYS A C 1
ATOM 787 O O . LYS A 1 95 ? 6.131 -2.946 22.876 1.00 78.88 95 LYS A O 1
ATOM 792 N N . ARG A 1 96 ? 6.245 -1.383 21.273 1.00 80.50 96 ARG A N 1
ATOM 793 C CA . ARG A 1 96 ? 5.512 -0.351 22.025 1.00 80.50 96 ARG A CA 1
ATOM 794 C C . ARG A 1 96 ? 4.018 -0.666 22.150 1.00 80.50 96 ARG A C 1
ATOM 796 O O . ARG A 1 96 ? 3.413 -0.283 23.143 1.00 80.50 96 ARG A O 1
ATOM 803 N N . PHE A 1 97 ? 3.436 -1.349 21.164 1.00 78.44 97 PHE A N 1
ATOM 804 C CA . PHE A 1 97 ? 1.999 -1.657 21.114 1.00 78.44 97 PHE A CA 1
ATOM 805 C C . PHE A 1 97 ? 1.652 -3.091 21.533 1.00 78.44 97 PHE A C 1
ATOM 807 O O . PHE A 1 97 ? 0.510 -3.367 21.883 1.00 78.44 97 PHE A O 1
ATOM 814 N N . SER A 1 98 ? 2.621 -4.005 21.510 1.00 75.31 98 SER A N 1
ATOM 815 C CA . SER A 1 98 ? 2.446 -5.408 21.876 1.00 75.31 98 SER A CA 1
ATOM 816 C C . SER A 1 98 ? 3.626 -5.883 22.716 1.00 75.31 98 SER A C 1
ATOM 818 O O . SER A 1 98 ? 4.770 -5.834 22.272 1.00 75.31 98 SER A O 1
ATOM 820 N N . SER A 1 99 ? 3.345 -6.415 23.906 1.00 74.31 99 SER A N 1
ATOM 821 C CA . SER A 1 99 ? 4.342 -7.019 24.802 1.00 74.31 99 SER A CA 1
ATOM 822 C C . SER A 1 99 ? 4.703 -8.465 24.432 1.00 74.31 99 SER A C 1
ATOM 824 O O . SER A 1 99 ? 5.698 -8.997 24.919 1.00 74.31 99 SER A O 1
ATOM 826 N N . GLY A 1 100 ? 3.917 -9.109 23.562 1.00 80.12 100 GLY A N 1
ATOM 827 C CA . GLY A 1 100 ? 4.154 -10.482 23.119 1.00 80.12 100 GLY A CA 1
ATOM 828 C C . GLY A 1 100 ? 5.228 -10.588 22.032 1.00 80.12 100 GLY A C 1
ATOM 829 O O . GLY A 1 100 ? 5.215 -9.834 21.059 1.00 80.12 100 GLY A O 1
ATOM 830 N N . LEU A 1 101 ? 6.107 -11.589 22.150 1.00 80.44 101 LEU A N 1
ATOM 831 C CA . LEU A 1 101 ? 7.151 -11.898 21.161 1.00 80.44 101 LEU A CA 1
ATOM 832 C C . LEU A 1 101 ? 6.562 -12.329 19.804 1.00 80.44 101 LEU A C 1
ATOM 834 O O . LEU A 1 101 ? 7.072 -11.951 18.752 1.00 80.44 101 LEU A O 1
ATOM 838 N N . PHE A 1 102 ? 5.465 -13.091 19.820 1.00 82.88 102 PHE A N 1
ATOM 839 C CA . PHE A 1 102 ? 4.866 -13.673 18.615 1.00 82.88 102 PHE A CA 1
ATOM 840 C C . PHE A 1 102 ? 4.251 -12.626 17.659 1.00 82.88 102 PHE A C 1
ATOM 842 O O . PHE A 1 102 ? 4.563 -12.669 16.467 1.00 82.88 102 PHE A O 1
ATOM 849 N N . PRO A 1 103 ? 3.467 -11.629 18.126 1.00 81.69 103 PRO A N 1
ATOM 850 C CA . PRO A 1 103 ? 3.024 -10.520 17.274 1.00 81.69 103 PRO A CA 1
ATOM 851 C C . PRO A 1 103 ? 4.178 -9.694 16.695 1.00 81.69 103 PRO A C 1
ATOM 853 O O . PRO A 1 103 ? 4.124 -9.302 15.532 1.00 81.69 103 PRO A O 1
ATOM 856 N N . ILE A 1 104 ? 5.241 -9.464 17.476 1.00 82.19 104 ILE A N 1
ATOM 857 C CA . ILE A 1 104 ? 6.422 -8.721 17.017 1.00 82.19 104 ILE A CA 1
ATOM 858 C C . ILE A 1 104 ? 7.117 -9.491 15.892 1.00 82.19 104 ILE A C 1
ATOM 860 O O . ILE A 1 104 ? 7.360 -8.922 14.830 1.00 82.19 104 ILE A O 1
ATOM 864 N N . LEU A 1 105 ? 7.388 -10.785 16.084 1.00 83.38 105 LEU A N 1
ATOM 865 C CA . LEU A 1 105 ? 7.988 -11.650 15.063 1.00 83.38 105 LEU A CA 1
ATOM 866 C C . LEU A 1 105 ? 7.144 -11.694 13.790 1.00 83.38 105 LEU A C 1
ATOM 868 O O . LEU A 1 105 ? 7.670 -11.459 12.705 1.00 83.38 105 LEU A O 1
ATOM 872 N N . ARG A 1 106 ? 5.831 -11.915 13.918 1.00 83.31 106 ARG A N 1
ATOM 873 C CA . ARG A 1 106 ? 4.907 -11.922 12.777 1.00 83.31 106 ARG A CA 1
ATOM 874 C C . ARG A 1 106 ? 4.972 -10.609 11.997 1.00 83.31 106 ARG A C 1
ATOM 876 O O . ARG A 1 106 ? 5.154 -10.637 10.783 1.00 83.31 106 ARG A O 1
ATOM 883 N N . ASN A 1 107 ? 4.865 -9.472 12.681 1.00 81.19 107 ASN A N 1
ATOM 884 C CA . ASN A 1 107 ? 4.898 -8.161 12.033 1.00 81.19 107 ASN A CA 1
ATOM 885 C C . ASN A 1 107 ? 6.250 -7.886 11.377 1.00 81.19 107 ASN A C 1
ATOM 887 O O . ASN A 1 107 ? 6.293 -7.321 10.288 1.00 81.19 107 ASN A O 1
ATOM 891 N N . SER A 1 108 ? 7.340 -8.323 12.003 1.00 81.25 108 SER A N 1
ATOM 892 C CA . SER A 1 108 ? 8.699 -8.147 11.486 1.00 81.25 108 SER A CA 1
ATOM 893 C C . SER A 1 108 ? 8.926 -8.965 10.223 1.00 81.25 108 SER A C 1
ATOM 895 O O . SER A 1 108 ? 9.423 -8.428 9.242 1.00 81.25 108 SER A O 1
ATOM 897 N N . VAL A 1 109 ? 8.505 -10.233 10.208 1.00 84.50 109 VAL A N 1
ATOM 898 C CA . VAL A 1 109 ? 8.610 -11.109 9.031 1.00 84.50 109 VAL A CA 1
ATOM 899 C C . VAL A 1 109 ? 7.750 -10.573 7.890 1.00 84.50 109 VAL A C 1
ATOM 901 O O . VAL A 1 109 ? 8.249 -10.399 6.783 1.00 84.50 109 VAL A O 1
ATOM 904 N N . VAL A 1 110 ? 6.483 -10.237 8.155 1.00 85.75 110 VAL A N 1
ATOM 905 C CA . VAL A 1 110 ? 5.583 -9.669 7.135 1.00 85.75 110 VAL A CA 1
ATOM 906 C C . VAL A 1 110 ? 6.164 -8.383 6.556 1.00 85.75 110 VAL A C 1
ATOM 908 O O . VAL A 1 110 ? 6.197 -8.213 5.342 1.00 85.75 110 VAL A O 1
ATOM 911 N N . THR A 1 111 ? 6.677 -7.506 7.414 1.00 82.75 111 THR A N 1
ATOM 912 C CA . THR A 1 111 ? 7.327 -6.260 7.009 1.00 82.75 111 THR A CA 1
ATOM 913 C C . THR A 1 111 ? 8.571 -6.517 6.172 1.00 82.75 111 THR A C 1
ATOM 915 O O . THR A 1 111 ? 8.725 -5.906 5.121 1.00 82.75 111 THR A O 1
ATOM 918 N N . TYR A 1 112 ? 9.447 -7.419 6.612 1.00 81.81 112 TYR A N 1
ATOM 919 C CA . TYR A 1 112 ? 10.701 -7.727 5.934 1.00 81.81 112 TYR A CA 1
ATOM 920 C C . TYR A 1 112 ? 10.452 -8.288 4.531 1.00 81.81 112 TYR A C 1
ATOM 922 O O . TYR A 1 112 ? 11.067 -7.832 3.572 1.00 81.81 112 TYR A O 1
ATOM 930 N N . PHE A 1 113 ? 9.486 -9.198 4.380 1.00 82.00 113 PHE A N 1
ATOM 931 C CA . PHE A 1 113 ? 9.102 -9.733 3.072 1.00 82.00 113 PHE A CA 1
ATOM 932 C C . PHE A 1 113 ? 8.378 -8.698 2.199 1.00 82.00 113 PHE A C 1
ATOM 934 O O . PHE A 1 113 ? 8.711 -8.550 1.024 1.00 82.00 113 PHE A O 1
ATOM 941 N N . ALA A 1 114 ? 7.419 -7.949 2.752 1.00 80.31 114 ALA A N 1
ATOM 942 C CA . ALA A 1 114 ? 6.662 -6.952 1.996 1.00 80.31 114 ALA A CA 1
ATOM 943 C C . ALA A 1 114 ? 7.554 -5.797 1.517 1.00 80.31 114 ALA A C 1
ATOM 945 O O . ALA A 1 114 ? 7.524 -5.431 0.341 1.00 80.31 114 ALA A O 1
ATOM 946 N N . LEU A 1 115 ?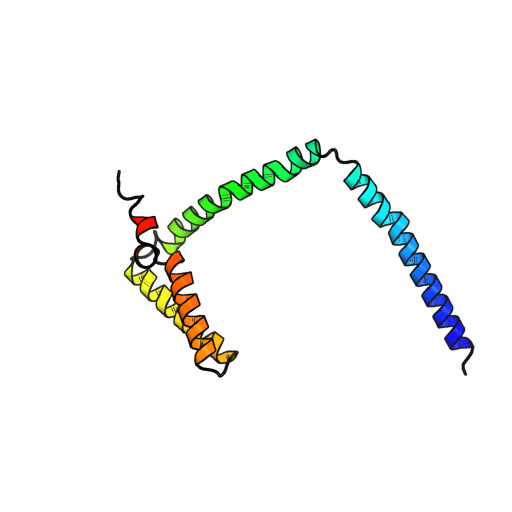 8.395 -5.257 2.403 1.00 82.00 115 LEU A N 1
ATOM 947 C CA . LEU A 1 115 ? 9.394 -4.259 2.035 1.00 82.00 115 LEU A CA 1
ATOM 948 C C . LEU A 1 115 ? 10.476 -4.862 1.144 1.00 82.00 115 LEU A C 1
ATOM 950 O O . LEU A 1 115 ? 10.942 -4.169 0.251 1.00 82.00 115 LEU A O 1
ATOM 954 N N . GLY A 1 116 ? 10.839 -6.134 1.320 1.00 80.06 116 GLY A N 1
ATOM 955 C CA . GLY A 1 116 ? 11.799 -6.840 0.471 1.00 80.06 116 GLY A CA 1
ATOM 956 C C . GLY A 1 116 ? 11.356 -6.901 -0.992 1.00 80.06 116 GLY A C 1
ATOM 957 O O . GLY A 1 116 ? 12.125 -6.542 -1.879 1.00 80.06 116 GLY A O 1
ATOM 958 N N . LEU A 1 117 ? 10.087 -7.225 -1.256 1.00 79.69 117 LEU A N 1
ATOM 959 C CA . LEU A 1 117 ? 9.502 -7.206 -2.608 1.00 79.69 117 LEU A CA 1
ATOM 960 C C . LEU A 1 117 ? 9.511 -5.809 -3.254 1.00 79.69 117 LEU A C 1
ATOM 962 O O . LEU A 1 117 ? 9.530 -5.661 -4.481 1.00 79.69 117 LEU A O 1
ATOM 966 N N . ILE A 1 118 ? 9.500 -4.758 -2.437 1.00 76.44 118 ILE A N 1
ATOM 967 C CA . ILE A 1 118 ? 9.554 -3.380 -2.914 1.00 76.44 118 ILE A CA 1
ATOM 968 C C . ILE A 1 118 ? 11.015 -2.950 -3.093 1.00 76.44 118 ILE A C 1
ATOM 970 O O . ILE A 1 118 ? 11.414 -2.541 -4.173 1.00 76.44 118 ILE A O 1
ATOM 974 N N . VAL A 1 119 ? 11.844 -3.053 -2.071 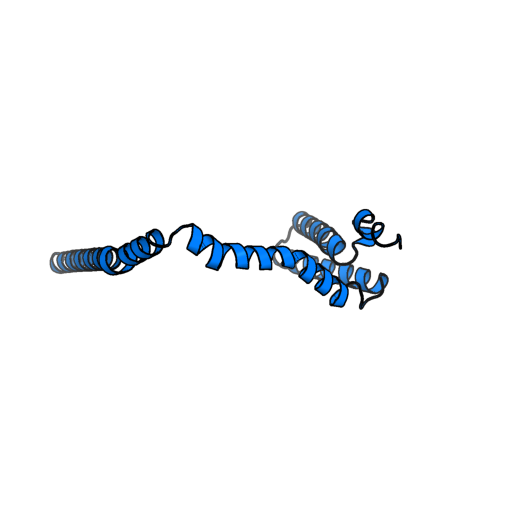1.00 76.62 119 VAL A N 1
ATOM 975 C CA . VAL A 1 119 ? 13.171 -2.434 -2.029 1.00 76.62 119 VAL A CA 1
ATOM 976 C C . VAL A 1 119 ? 14.247 -3.293 -2.695 1.00 76.62 119 VAL A C 1
ATOM 978 O O . VAL A 1 119 ? 15.178 -2.741 -3.277 1.00 76.62 119 VAL A O 1
ATOM 981 N N . ALA A 1 120 ? 14.113 -4.618 -2.646 1.00 73.94 120 ALA A N 1
ATOM 982 C CA . ALA A 1 120 ? 15.082 -5.563 -3.195 1.00 73.94 120 ALA A CA 1
ATOM 983 C C . ALA A 1 120 ? 14.394 -6.706 -3.978 1.00 73.94 120 ALA A C 1
ATOM 985 O O . ALA A 1 120 ? 14.521 -7.883 -3.620 1.00 73.94 120 ALA A O 1
ATOM 986 N N . PRO A 1 121 ? 13.613 -6.392 -5.031 1.00 71.50 121 PRO A N 1
ATOM 987 C CA . PRO A 1 121 ? 12.832 -7.389 -5.763 1.00 71.50 121 PRO A CA 1
ATOM 988 C C . PRO A 1 121 ? 13.694 -8.504 -6.363 1.00 71.50 121 PRO A C 1
ATOM 990 O O . PRO A 1 121 ? 13.228 -9.626 -6.470 1.00 71.50 121 PRO A O 1
ATOM 993 N N . GLU A 1 122 ? 14.950 -8.246 -6.706 1.00 68.00 122 GLU A N 1
ATOM 994 C CA . GLU A 1 122 ? 15.895 -9.253 -7.200 1.00 68.00 122 GLU A CA 1
ATOM 995 C C . GLU A 1 122 ? 16.159 -10.404 -6.217 1.00 68.00 122 GLU A C 1
ATOM 997 O O . GLU A 1 122 ? 16.407 -11.525 -6.659 1.00 68.00 122 GLU A O 1
ATOM 1002 N N . ILE A 1 123 ? 16.037 -10.156 -4.910 1.00 69.19 123 ILE A N 1
ATOM 1003 C CA . ILE A 1 123 ? 16.254 -11.156 -3.856 1.00 69.19 123 ILE A CA 1
ATOM 1004 C C . ILE A 1 123 ? 14.949 -11.899 -3.539 1.00 69.19 123 ILE A C 1
ATOM 1006 O O . ILE A 1 123 ? 14.950 -13.114 -3.359 1.00 69.19 123 ILE A O 1
ATOM 1010 N N . TYR A 1 124 ? 13.823 -11.178 -3.497 1.00 68.00 124 TYR A N 1
ATOM 1011 C CA . TYR A 1 124 ? 12.530 -11.717 -3.045 1.00 68.00 124 TYR A CA 1
ATOM 1012 C C . TYR A 1 124 ? 11.599 -12.163 -4.181 1.00 68.00 124 TYR A C 1
ATOM 1014 O O . TYR A 1 124 ? 10.655 -12.913 -3.946 1.00 68.00 124 TYR A O 1
ATOM 1022 N N . ASN A 1 125 ? 11.843 -11.710 -5.410 1.00 65.81 125 ASN A N 1
ATOM 1023 C CA . ASN A 1 125 ? 11.137 -12.121 -6.620 1.00 65.81 125 ASN A CA 1
ATOM 1024 C C . ASN A 1 125 ? 12.055 -12.028 -7.864 1.00 65.81 125 ASN A C 1
ATOM 1026 O O . ASN A 1 125 ? 11.916 -11.123 -8.698 1.00 65.81 125 ASN A O 1
ATOM 1030 N N . PRO A 1 126 ? 12.982 -12.988 -8.034 1.00 60.06 126 PRO A N 1
ATOM 1031 C CA . PRO A 1 126 ? 13.964 -12.968 -9.120 1.00 60.06 126 PRO A CA 1
ATOM 1032 C C . PRO A 1 126 ? 13.340 -13.070 -10.525 1.00 60.06 126 PRO A C 1
ATOM 1034 O O . PRO A 1 126 ? 13.984 -12.702 -11.511 1.00 60.06 126 PRO A O 1
ATOM 1037 N N . LEU A 1 127 ? 12.088 -13.536 -10.640 1.00 56.00 127 LEU A N 1
ATOM 1038 C CA . LEU A 1 127 ? 11.364 -13.635 -11.912 1.00 56.00 127 LEU A CA 1
ATOM 1039 C C . LEU A 1 127 ? 10.972 -12.258 -12.468 1.00 56.00 127 LEU A C 1
ATOM 1041 O O . LEU A 1 127 ? 10.980 -12.077 -13.683 1.00 56.00 127 LEU A O 1
ATOM 1045 N N . LEU A 1 128 ? 10.718 -11.268 -11.602 1.00 55.88 128 LEU A N 1
ATOM 1046 C CA . LEU A 1 128 ? 10.421 -9.891 -12.024 1.00 55.88 128 LEU A CA 1
ATOM 1047 C C . LEU A 1 128 ? 11.641 -9.164 -12.610 1.00 55.88 128 LEU A C 1
ATOM 1049 O O . LEU A 1 128 ? 11.480 -8.218 -13.374 1.00 55.88 128 LEU A O 1
ATOM 1053 N N . VAL A 1 129 ? 12.859 -9.587 -12.257 1.00 52.56 129 VAL A N 1
ATOM 1054 C CA . VAL A 1 129 ? 14.103 -8.898 -12.645 1.00 52.56 129 VAL A CA 1
ATOM 1055 C C . VAL A 1 129 ? 14.774 -9.551 -13.858 1.00 52.56 129 VAL A C 1
ATOM 1057 O O . VAL A 1 129 ? 15.415 -8.862 -14.651 1.00 52.56 129 VAL A O 1
ATOM 1060 N N . LYS A 1 130 ? 14.600 -10.865 -14.064 1.00 47.56 130 LYS A N 1
ATOM 1061 C CA . LYS A 1 130 ? 15.185 -11.576 -15.217 1.00 47.56 130 LYS A CA 1
ATOM 1062 C C . LYS A 1 130 ? 14.539 -11.235 -16.564 1.00 47.56 130 LYS A C 1
ATOM 1064 O O . LYS A 1 130 ? 15.228 -11.321 -17.573 1.00 47.56 130 LYS A O 1
ATOM 1069 N N . GLY A 1 131 ? 13.279 -10.796 -16.590 1.00 47.19 131 GLY A N 1
ATOM 1070 C CA . GLY A 1 131 ? 12.598 -10.399 -17.832 1.00 47.19 131 GLY A CA 1
ATOM 1071 C C . GLY A 1 131 ? 13.133 -9.115 -18.482 1.00 47.19 131 GLY A C 1
ATOM 1072 O O . GLY A 1 131 ? 12.817 -8.850 -19.633 1.00 47.19 131 GLY A O 1
ATOM 1073 N N . ASN A 1 132 ? 13.956 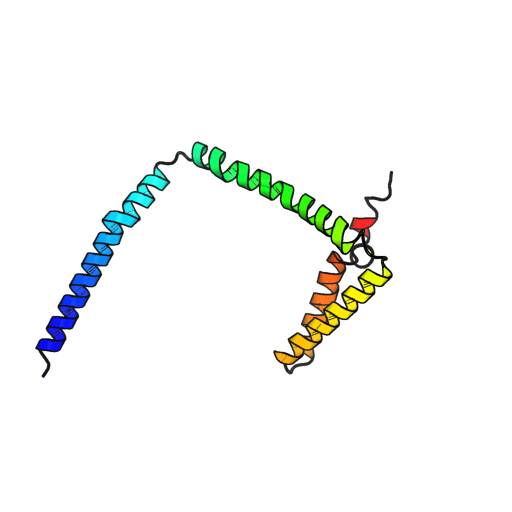-8.332 -17.773 1.00 46.62 132 ASN A N 1
ATOM 1074 C CA . ASN A 1 132 ? 14.446 -7.028 -18.238 1.00 46.62 132 ASN A CA 1
ATOM 1075 C C . ASN A 1 132 ? 15.935 -7.037 -18.647 1.00 46.62 132 ASN A C 1
ATOM 1077 O O . ASN A 1 132 ? 16.523 -5.979 -18.848 1.00 46.62 132 ASN A O 1
ATOM 1081 N N . LYS A 1 133 ? 16.569 -8.221 -18.714 1.00 45.38 133 LYS A N 1
ATOM 1082 C CA . LYS A 1 133 ? 17.990 -8.406 -19.083 1.00 45.38 133 LYS A CA 1
ATOM 1083 C C . LYS A 1 133 ? 18.202 -9.106 -20.434 1.00 45.38 133 LYS A C 1
ATOM 1085 O O . LYS A 1 133 ? 19.324 -9.484 -20.750 1.00 45.38 133 LYS A O 1
ATOM 1090 N N . THR A 1 134 ? 17.148 -9.282 -21.225 1.00 39.44 134 THR A N 1
ATOM 1091 C CA . THR A 1 134 ? 17.243 -9.689 -22.633 1.00 39.44 134 THR A CA 1
ATOM 1092 C C . THR A 1 134 ? 16.928 -8.489 -23.514 1.00 39.44 134 THR A C 1
ATOM 1094 O O . THR A 1 134 ? 15.786 -8.316 -23.925 1.00 39.44 134 THR A O 1
ATOM 1097 N N . ASN A 1 135 ? 17.935 -7.642 -23.719 1.00 36.25 135 ASN A N 1
ATOM 1098 C CA . ASN A 1 135 ? 18.123 -6.777 -24.883 1.00 36.25 135 ASN A CA 1
ATOM 1099 C C . ASN A 1 135 ? 19.622 -6.512 -25.012 1.00 36.25 135 ASN A C 1
ATOM 1101 O O . ASN A 1 135 ? 20.219 -6.108 -23.987 1.00 36.25 135 ASN A O 1
#

Foldseek 3Di:
DPDVVVVVVVVVVVVVVVVVVCCCVVPVVVVVVVVVPQPPVNCCVVPVVVVVVVVVCVVVVVVVVLCVPAVVPDDLVVLVVVLVVVLVVQLVVQVVVDVDPVSSVVRSVCSSLVSCCRRPVCVNPVVVVVVVPDD